Protein AF-A0A7J9Z086-F1 (afdb_monomer)

Sequence (86 aa):
MKGGIALRGRDAECAALDRLLAAARSGKSGALVVSGEPGIGKTALLEYAIDSASDLLLLRAVGVQSEIELAFAGLHQLYPLGIDAK

Secondary structure (DSSP, 8-state):
-------TT-HHHHHHHHHHHHHHHTT----------TTSSHHHHHHHHHHTTTTS--------GGGTTSTTHHHHHHGGGTS---

Mean predicted aligned error: 8.61 Å

Nearest PDB structures (foldseek):
  6vvs-assembly1_E  TM=3.040E-01  e=8.492E+00  Mycolicibacterium smegmatis MC2 155

pLDDT: mean 79.52, std 15.48, range [35.03, 94.81]

Structure (mmCIF, N/CA/C/O backbone):
data_AF-A0A7J9Z086-F1
#
_entry.id   AF-A0A7J9Z086-F1
#
loop_
_atom_site.group_PDB
_atom_site.id
_atom_site.type_symbol
_atom_site.label_atom_id
_atom_site.label_alt_id
_atom_site.label_comp_id
_atom_site.label_asym_id
_atom_site.label_entity_id
_atom_site.label_seq_id
_atom_site.pdbx_PDB_ins_code
_atom_site.Cartn_x
_atom_site.Cartn_y
_atom_site.Cartn_z
_atom_site.occupancy
_atom_site.B_iso_or_equiv
_atom_site.auth_seq_id
_atom_site.auth_comp_id
_atom_site.auth_asym_id
_atom_site.auth_atom_id
_atom_site.pdbx_PDB_model_num
ATOM 1 N N . MET A 1 1 ? -17.126 3.395 -15.988 1.00 35.03 1 MET A N 1
ATOM 2 C CA . MET A 1 1 ? -15.929 2.872 -16.684 1.00 35.03 1 MET A CA 1
ATOM 3 C C . MET A 1 1 ? -14.741 3.078 -15.749 1.00 35.03 1 MET A C 1
ATOM 5 O O . MET A 1 1 ? -14.298 4.207 -15.616 1.00 35.03 1 MET A O 1
ATOM 9 N N . LYS A 1 2 ? -14.321 2.052 -14.989 1.00 38.28 2 LYS A N 1
ATOM 10 C CA . LYS A 1 2 ? -13.195 2.161 -14.041 1.00 38.28 2 LYS A CA 1
ATOM 11 C C . LYS A 1 2 ? -11.891 1.925 -14.805 1.00 38.28 2 LYS A C 1
ATOM 13 O O . LYS A 1 2 ? -11.533 0.782 -15.063 1.00 38.28 2 LYS A O 1
ATOM 18 N N . GLY A 1 3 ? -11.234 3.004 -15.218 1.00 37.28 3 GLY A N 1
ATOM 19 C CA . GLY A 1 3 ? -9.882 2.960 -15.768 1.00 37.28 3 GLY A CA 1
ATOM 20 C C . GLY A 1 3 ? -8.864 2.843 -14.641 1.00 37.28 3 GLY A C 1
ATOM 21 O O . GLY A 1 3 ? -8.168 3.807 -14.365 1.00 37.28 3 GLY A O 1
ATOM 22 N N . GLY A 1 4 ? -8.822 1.697 -13.960 1.00 47.66 4 GLY A N 1
ATOM 23 C CA . GLY A 1 4 ? -7.682 1.374 -13.105 1.00 47.66 4 GLY A CA 1
ATOM 24 C C . GLY A 1 4 ? -6.481 1.109 -14.005 1.00 47.66 4 GLY A C 1
ATOM 25 O O . GLY A 1 4 ? -6.624 0.438 -15.031 1.00 47.66 4 GLY A O 1
ATOM 26 N N . ILE A 1 5 ? -5.323 1.666 -13.663 1.00 57.31 5 ILE A N 1
ATOM 27 C CA . ILE A 1 5 ? -4.068 1.441 -14.381 1.00 57.31 5 ILE A CA 1
ATOM 28 C C . ILE A 1 5 ? -3.830 -0.074 -14.424 1.00 57.31 5 ILE A C 1
ATOM 30 O O . ILE A 1 5 ? -3.469 -0.688 -13.424 1.00 57.31 5 ILE A O 1
ATOM 34 N N . ALA A 1 6 ? -4.083 -0.703 -15.573 1.00 59.00 6 ALA A N 1
ATOM 35 C CA . ALA A 1 6 ? -3.834 -2.124 -15.759 1.00 59.00 6 ALA A CA 1
ATOM 36 C C . ALA A 1 6 ? -2.316 -2.341 -15.807 1.00 59.00 6 ALA A C 1
ATOM 38 O O . ALA A 1 6 ? -1.683 -2.199 -16.857 1.00 59.00 6 ALA A O 1
ATOM 39 N N . LEU A 1 7 ? -1.725 -2.640 -14.649 1.00 70.25 7 LEU A N 1
ATOM 40 C CA . LEU A 1 7 ? -0.309 -2.951 -14.515 1.00 70.25 7 LEU A CA 1
ATOM 41 C C . LEU A 1 7 ? -0.021 -4.298 -15.184 1.00 70.25 7 LEU A C 1
ATOM 43 O O . LEU A 1 7 ? -0.260 -5.362 -14.622 1.00 70.25 7 LEU A O 1
ATOM 47 N N . ARG A 1 8 ? 0.486 -4.261 -16.418 1.00 71.75 8 ARG A N 1
ATOM 48 C CA . ARG A 1 8 ? 0.835 -5.480 -17.158 1.00 71.75 8 ARG A CA 1
ATOM 49 C C . ARG A 1 8 ? 2.013 -6.192 -16.488 1.00 71.75 8 ARG A C 1
ATOM 51 O O . ARG A 1 8 ? 3.065 -5.588 -16.299 1.00 71.75 8 ARG A O 1
ATOM 58 N N . GLY A 1 9 ? 1.847 -7.480 -16.187 1.00 77.38 9 GLY A N 1
ATOM 59 C CA . GLY A 1 9 ? 2.910 -8.330 -15.637 1.00 77.38 9 GLY A CA 1
ATOM 60 C C . GLY A 1 9 ? 3.198 -8.115 -14.148 1.00 77.38 9 GLY A C 1
ATOM 61 O O . GLY A 1 9 ? 4.274 -8.486 -13.692 1.00 77.38 9 GLY A O 1
ATOM 62 N N . ARG A 1 10 ? 2.264 -7.507 -13.405 1.00 80.25 10 ARG A N 1
ATOM 63 C CA . ARG A 1 10 ? 2.374 -7.254 -11.955 1.00 80.25 10 ARG A CA 1
ATOM 64 C C . ARG A 1 10 ? 1.285 -7.946 -11.141 1.00 80.25 10 ARG A C 1
ATOM 66 O O . ARG A 1 10 ? 0.945 -7.510 -10.045 1.00 80.25 10 ARG A O 1
ATOM 73 N N . ASP A 1 11 ? 0.714 -9.016 -11.684 1.00 84.06 11 ASP A N 1
ATOM 74 C CA . ASP A 1 11 ? -0.440 -9.691 -11.085 1.00 84.06 11 ASP A CA 1
ATOM 75 C C . ASP A 1 11 ? -0.121 -10.232 -9.682 1.00 84.06 11 ASP A C 1
ATOM 77 O O . ASP A 1 11 ? -0.965 -10.185 -8.789 1.00 84.06 11 ASP A O 1
ATOM 81 N N . ALA A 1 12 ? 1.114 -10.694 -9.458 1.00 87.00 12 ALA A N 1
ATOM 82 C CA . ALA A 1 12 ? 1.553 -11.199 -8.161 1.00 87.00 12 ALA A CA 1
ATOM 83 C C . ALA A 1 12 ? 1.653 -10.083 -7.106 1.00 87.00 12 ALA A C 1
ATOM 85 O O . ALA A 1 12 ? 1.229 -10.268 -5.962 1.00 87.00 12 ALA A O 1
ATOM 86 N N . GLU A 1 13 ? 2.191 -8.923 -7.483 1.00 90.38 13 GLU A N 1
ATOM 87 C CA . GLU A 1 13 ? 2.320 -7.755 -6.615 1.00 90.38 13 GLU A CA 1
ATOM 88 C C . GLU A 1 13 ? 0.960 -7.118 -6.319 1.00 90.38 13 GLU A C 1
ATOM 90 O O . GLU A 1 13 ? 0.661 -6.847 -5.154 1.00 90.38 13 GLU A O 1
ATOM 95 N N . CYS A 1 14 ? 0.104 -6.959 -7.334 1.00 89.81 14 CYS A N 1
ATOM 9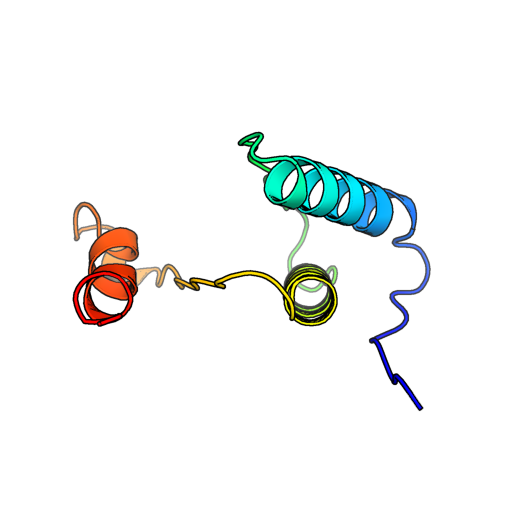6 C CA . CYS A 1 14 ? -1.278 -6.514 -7.150 1.00 89.81 14 CYS A CA 1
ATOM 97 C C . CYS A 1 14 ? -2.033 -7.466 -6.214 1.00 89.81 14 CYS A C 1
ATOM 99 O O . CYS A 1 14 ? -2.627 -7.017 -5.240 1.00 89.81 14 CYS A O 1
ATOM 101 N N . ALA A 1 15 ? -1.904 -8.786 -6.393 1.00 90.75 15 ALA A N 1
ATOM 102 C CA . ALA A 1 15 ? -2.536 -9.762 -5.506 1.00 90.75 15 ALA A CA 1
ATOM 103 C C . ALA A 1 15 ? -1.996 -9.725 -4.061 1.00 90.75 15 ALA A C 1
ATOM 105 O O . ALA A 1 15 ? -2.697 -10.105 -3.119 1.00 90.75 15 ALA A O 1
ATOM 106 N N . ALA A 1 16 ? -0.740 -9.324 -3.843 1.00 92.94 16 ALA A N 1
ATOM 107 C CA . ALA A 1 16 ? -0.211 -9.105 -2.496 1.00 92.94 16 ALA A CA 1
ATOM 108 C C . ALA A 1 16 ? -0.817 -7.847 -1.850 1.00 92.94 16 ALA A C 1
ATOM 110 O O . ALA A 1 16 ? -1.228 -7.902 -0.689 1.00 92.94 16 ALA A O 1
ATOM 111 N N . LEU A 1 17 ? -0.931 -6.753 -2.610 1.00 92.88 17 LEU A N 1
ATOM 112 C CA . LEU A 1 17 ? -1.592 -5.520 -2.175 1.00 92.88 17 LEU A CA 1
ATOM 113 C C . LEU A 1 17 ? -3.075 -5.752 -1.869 1.00 92.88 17 LEU A C 1
ATOM 115 O O . LEU A 1 17 ? -3.541 -5.391 -0.791 1.00 92.88 17 LEU A O 1
ATOM 119 N N . ASP A 1 18 ? -3.798 -6.434 -2.754 1.00 92.75 18 ASP A N 1
ATOM 120 C CA . ASP A 1 18 ? -5.226 -6.713 -2.589 1.00 92.75 18 ASP A CA 1
ATOM 121 C C . ASP A 1 18 ? -5.498 -7.541 -1.330 1.00 92.75 18 ASP A C 1
ATOM 123 O O . ASP A 1 18 ? -6.440 -7.263 -0.585 1.00 92.75 18 ASP A O 1
ATOM 127 N N . ARG A 1 19 ? -4.638 -8.529 -1.039 1.00 94.31 19 ARG A N 1
ATOM 128 C CA . ARG A 1 19 ? -4.719 -9.316 0.200 1.00 94.31 19 ARG A CA 1
ATOM 129 C C . ARG A 1 19 ? -4.501 -8.457 1.440 1.00 94.31 19 ARG A C 1
ATOM 131 O O . ARG A 1 19 ? -5.219 -8.638 2.422 1.00 94.31 19 ARG A O 1
ATOM 138 N N . LEU A 1 20 ? -3.545 -7.529 1.401 1.00 94.44 20 LEU A N 1
ATOM 139 C CA . LEU A 1 20 ? -3.307 -6.600 2.504 1.00 94.44 20 LEU A CA 1
ATOM 140 C C . LEU A 1 20 ? -4.519 -5.684 2.727 1.00 94.44 20 LEU A C 1
ATOM 142 O O . LEU A 1 20 ? -4.976 -5.539 3.859 1.00 94.44 20 LEU A O 1
ATOM 146 N N . LEU A 1 21 ? -5.083 -5.121 1.656 1.00 94.00 21 LEU A N 1
ATOM 147 C CA . LEU A 1 21 ? -6.268 -4.265 1.733 1.00 94.00 21 LEU A CA 1
ATOM 148 C C . LEU A 1 21 ? -7.500 -5.039 2.225 1.00 94.00 21 LEU A C 1
ATOM 150 O O . LEU A 1 21 ? -8.269 -4.533 3.039 1.00 94.00 21 LEU A O 1
ATOM 154 N N . ALA A 1 22 ? -7.689 -6.286 1.787 1.00 94.50 22 ALA A N 1
ATOM 155 C CA . ALA A 1 22 ? -8.752 -7.153 2.290 1.00 94.50 22 ALA A CA 1
ATOM 156 C C . ALA A 1 22 ? -8.589 -7.458 3.790 1.00 94.50 22 ALA A C 1
ATOM 158 O O . ALA A 1 22 ? -9.568 -7.429 4.537 1.00 94.50 22 ALA A O 1
ATOM 159 N N . ALA A 1 23 ? -7.358 -7.698 4.252 1.00 93.81 23 ALA A N 1
ATOM 160 C CA . ALA A 1 23 ? -7.072 -7.874 5.672 1.00 93.81 23 ALA A CA 1
ATOM 161 C C . ALA A 1 23 ? -7.413 -6.603 6.470 1.00 93.81 23 ALA A C 1
ATOM 163 O O . ALA A 1 23 ? -8.133 -6.704 7.468 1.00 93.81 23 ALA A O 1
ATOM 164 N N . ALA A 1 24 ? -7.010 -5.425 5.980 1.00 92.75 24 ALA A N 1
ATOM 165 C CA . ALA A 1 24 ? -7.331 -4.133 6.590 1.00 92.75 24 ALA A CA 1
ATOM 166 C C . ALA A 1 24 ? -8.847 -3.912 6.717 1.00 92.75 24 ALA A C 1
ATOM 168 O O . ALA A 1 24 ? -9.330 -3.574 7.797 1.00 92.75 24 ALA A O 1
ATOM 169 N N . ARG A 1 25 ? -9.618 -4.211 5.662 1.00 92.44 25 ARG A N 1
ATOM 170 C CA . ARG A 1 25 ? -11.094 -4.169 5.690 1.00 92.44 25 ARG A CA 1
ATOM 171 C C . ARG A 1 25 ? -11.700 -5.103 6.732 1.00 92.44 25 ARG A C 1
ATOM 173 O O . ARG A 1 25 ? -12.723 -4.785 7.323 1.00 92.44 25 ARG A O 1
ATOM 180 N N . SER A 1 26 ? -11.066 -6.248 6.976 1.00 94.81 26 SER A N 1
ATOM 181 C CA . SER A 1 26 ? -11.485 -7.189 8.023 1.00 94.81 26 SER A CA 1
ATOM 182 C C . SER A 1 26 ? -11.025 -6.797 9.437 1.00 94.81 26 SER A C 1
ATOM 184 O O . SER A 1 26 ? -11.169 -7.593 10.364 1.00 94.81 26 SER A O 1
ATOM 186 N N . GLY A 1 27 ? -10.444 -5.604 9.612 1.00 92.81 27 GLY A N 1
ATOM 187 C CA . GLY A 1 27 ? -9.930 -5.114 10.893 1.00 92.81 27 GLY A CA 1
ATOM 188 C C . GLY A 1 27 ? -8.580 -5.711 11.299 1.00 92.81 27 GLY A C 1
ATOM 189 O O . GLY A 1 27 ? -8.170 -5.577 12.450 1.00 92.81 27 GLY A O 1
ATOM 190 N N . LYS A 1 28 ? -7.880 -6.385 10.381 1.00 94.56 28 LYS A N 1
ATOM 191 C CA . LYS A 1 28 ? -6.550 -6.955 10.624 1.00 94.56 28 LYS A CA 1
ATOM 192 C C . LYS A 1 28 ? -5.476 -6.003 10.116 1.00 94.56 28 LYS A C 1
ATOM 194 O O . LYS A 1 28 ? -5.575 -5.486 9.009 1.00 94.56 28 LYS A O 1
ATOM 199 N N . SER A 1 29 ? -4.422 -5.811 10.899 1.00 90.44 29 SER A N 1
ATOM 200 C CA . SER A 1 29 ? -3.263 -5.024 10.483 1.00 90.44 29 SER A CA 1
A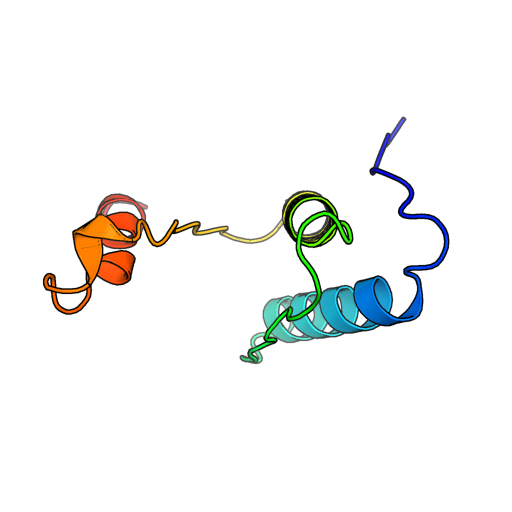TOM 201 C C . SER A 1 29 ? -2.268 -5.861 9.674 1.00 90.44 29 SER A C 1
ATOM 203 O O . SER A 1 29 ? -2.204 -7.086 9.786 1.00 90.44 29 SER A O 1
ATOM 205 N N . GLY A 1 30 ? -1.473 -5.181 8.853 1.00 92.31 30 GLY A N 1
ATOM 206 C CA . GLY A 1 30 ? -0.374 -5.774 8.104 1.00 92.31 30 GLY A CA 1
ATOM 207 C C . GLY A 1 30 ? 0.516 -4.692 7.502 1.00 92.31 30 GLY A C 1
ATOM 208 O O . GLY A 1 30 ? 0.136 -3.523 7.457 1.00 92.31 30 GLY A O 1
ATOM 209 N N . ALA A 1 31 ? 1.696 -5.084 7.031 1.00 92.19 31 ALA A N 1
ATOM 210 C CA . ALA A 1 31 ? 2.638 -4.192 6.367 1.00 92.19 31 ALA A CA 1
ATOM 211 C C . ALA A 1 31 ? 3.247 -4.888 5.147 1.00 92.19 31 ALA A C 1
ATOM 213 O O . ALA A 1 31 ? 3.476 -6.098 5.163 1.00 92.19 31 ALA A O 1
ATOM 214 N N . LEU A 1 32 ? 3.523 -4.112 4.100 1.00 91.94 32 LEU A N 1
ATOM 215 C CA . LEU A 1 32 ? 4.192 -4.574 2.889 1.00 91.94 32 LEU A CA 1
ATOM 216 C C . LEU A 1 32 ? 5.257 -3.555 2.485 1.00 91.94 32 LEU A C 1
ATOM 218 O O . LEU A 1 32 ? 5.006 -2.351 2.502 1.00 91.94 32 LEU A O 1
ATOM 222 N N . VAL A 1 33 ? 6.434 -4.044 2.101 1.00 91.12 33 VAL A N 1
ATOM 223 C CA . VAL A 1 33 ? 7.525 -3.222 1.569 1.00 91.12 33 VAL A CA 1
ATOM 224 C C . VAL A 1 33 ? 7.633 -3.473 0.071 1.00 91.12 33 VAL A C 1
ATOM 226 O O . VAL A 1 33 ? 7.795 -4.614 -0.355 1.00 91.12 33 VAL A O 1
ATOM 229 N N . VAL A 1 34 ? 7.565 -2.406 -0.725 1.00 88.25 34 VAL A N 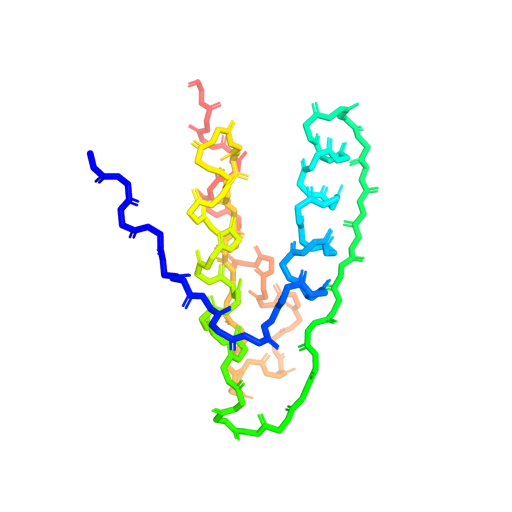1
ATOM 230 C CA . VAL A 1 34 ? 7.781 -2.463 -2.176 1.00 88.25 34 VAL A CA 1
ATOM 231 C C . VAL A 1 34 ? 9.209 -2.012 -2.472 1.00 88.25 34 VAL A C 1
ATOM 233 O O . VAL A 1 34 ? 9.524 -0.825 -2.398 1.00 88.25 34 VAL A O 1
ATOM 236 N N . SER A 1 35 ? 10.077 -2.958 -2.819 1.00 88.38 35 SER A N 1
ATOM 237 C CA . SER A 1 35 ? 11.467 -2.709 -3.211 1.00 88.38 35 SER A CA 1
ATOM 238 C C . SER A 1 35 ? 11.709 -3.124 -4.663 1.00 88.38 35 SER A C 1
ATOM 240 O O . SER A 1 35 ? 10.994 -3.947 -5.229 1.00 88.38 35 SER A O 1
ATOM 242 N N . GLY A 1 36 ? 12.695 -2.502 -5.302 1.00 86.31 36 GLY A N 1
ATOM 243 C CA . GLY A 1 36 ? 13.063 -2.799 -6.683 1.00 86.31 36 GLY A CA 1
ATOM 244 C C . GLY A 1 36 ? 13.839 -1.659 -7.321 1.00 86.31 36 GLY A C 1
ATOM 245 O O . GLY A 1 36 ? 13.969 -0.582 -6.733 1.00 86.31 36 GLY A O 1
ATOM 246 N N . GLU A 1 37 ? 14.299 -1.877 -8.545 1.00 86.31 37 GLU A N 1
ATOM 247 C CA . GLU A 1 37 ? 15.147 -0.929 -9.267 1.00 86.31 37 GLU A CA 1
ATOM 248 C C . GLU A 1 37 ? 14.460 0.423 -9.551 1.00 86.31 37 GLU A C 1
ATOM 250 O O . GLU A 1 37 ? 13.221 0.519 -9.589 1.00 86.31 37 GLU A O 1
ATOM 255 N N . PRO A 1 38 ? 15.222 1.515 -9.728 1.00 84.19 38 PRO A N 1
ATOM 256 C CA . PRO A 1 38 ? 14.684 2.777 -10.229 1.00 84.19 38 PRO A CA 1
ATOM 257 C C . PRO A 1 38 ? 13.898 2.571 -11.537 1.00 84.19 38 PRO A C 1
ATOM 259 O O . PRO A 1 38 ? 14.300 1.799 -12.400 1.00 84.19 38 PRO A O 1
ATOM 262 N N . GLY A 1 39 ? 12.742 3.226 -11.681 1.00 83.38 39 GLY A N 1
ATOM 263 C CA . GLY A 1 39 ? 11.922 3.141 -12.903 1.00 83.38 39 GLY A CA 1
ATOM 264 C C . GLY A 1 39 ? 11.094 1.859 -13.086 1.00 83.38 39 GLY A C 1
ATOM 265 O O . GLY A 1 39 ? 10.290 1.790 -14.007 1.00 83.38 39 GLY A O 1
ATOM 266 N N . ILE A 1 40 ? 11.194 0.874 -12.187 1.00 84.12 40 ILE A N 1
ATOM 267 C CA . ILE A 1 40 ? 10.514 -0.433 -12.316 1.00 84.12 40 ILE A CA 1
ATOM 268 C C . ILE A 1 40 ? 8.976 -0.388 -12.146 1.00 84.12 40 ILE A C 1
ATOM 270 O O 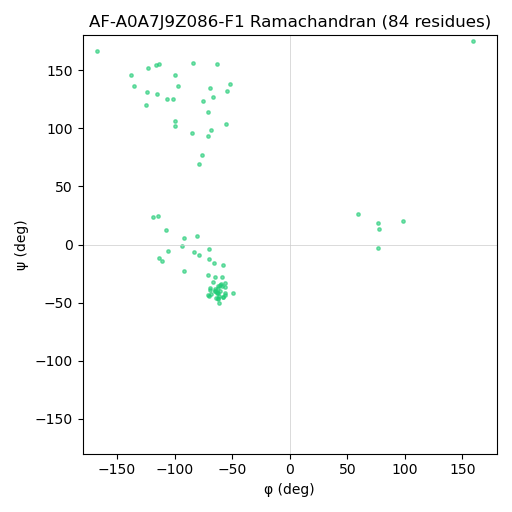. ILE A 1 40 ? 8.305 -1.411 -12.290 1.00 84.12 40 ILE A O 1
ATOM 274 N N . GLY A 1 41 ? 8.417 0.785 -11.817 1.00 85.00 41 GLY A N 1
ATOM 275 C CA . GLY A 1 41 ? 6.972 0.998 -11.653 1.00 85.00 41 GLY A CA 1
ATOM 276 C C . GLY A 1 41 ? 6.449 0.958 -10.211 1.00 85.00 41 GLY A C 1
ATOM 277 O O . GL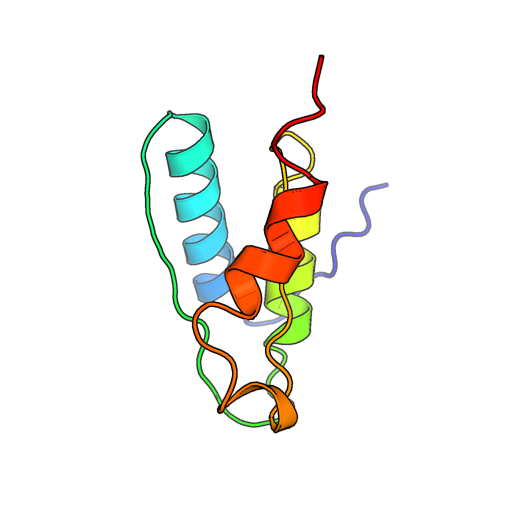Y A 1 41 ? 5.253 0.786 -10.010 1.00 85.00 41 GLY A O 1
ATOM 278 N N . LYS A 1 42 ? 7.306 1.145 -9.195 1.00 89.62 42 LYS A N 1
ATOM 279 C CA . LYS A 1 42 ? 6.887 1.160 -7.773 1.00 89.62 42 LYS A CA 1
ATOM 280 C C . LYS A 1 42 ? 5.805 2.205 -7.480 1.00 89.62 42 LYS A C 1
ATOM 282 O O . LYS A 1 42 ? 4.855 1.907 -6.769 1.00 89.62 42 LYS A O 1
ATOM 287 N N . THR A 1 43 ? 5.925 3.406 -8.051 1.00 87.31 43 THR A N 1
ATOM 288 C CA . THR A 1 43 ? 4.916 4.467 -7.890 1.00 87.31 43 THR A CA 1
ATOM 289 C C . THR A 1 43 ? 3.568 4.045 -8.465 1.00 87.31 43 THR A C 1
ATOM 291 O O . THR A 1 43 ? 2.556 4.220 -7.801 1.00 87.31 43 THR A O 1
ATOM 294 N N . ALA A 1 44 ? 3.562 3.393 -9.629 1.00 89.44 44 ALA A N 1
ATOM 295 C CA . ALA A 1 44 ? 2.333 2.917 -10.256 1.00 89.44 44 ALA A CA 1
ATOM 296 C C . ALA A 1 44 ? 1.654 1.794 -9.438 1.00 89.44 44 ALA A C 1
ATOM 298 O O . ALA A 1 44 ? 0.431 1.730 -9.377 1.00 89.44 44 ALA A O 1
ATOM 299 N N . LEU A 1 45 ? 2.429 0.946 -8.743 1.00 88.44 45 LEU A N 1
ATOM 300 C CA . LEU A 1 45 ? 1.887 -0.020 -7.772 1.00 88.44 45 LEU A CA 1
ATOM 301 C C . LEU A 1 45 ? 1.238 0.663 -6.559 1.00 88.44 45 LEU A C 1
ATOM 303 O O . LEU A 1 45 ? 0.206 0.204 -6.074 1.00 88.44 45 LEU A O 1
ATOM 307 N N . LEU A 1 46 ? 1.821 1.760 -6.068 1.00 89.50 46 LEU A N 1
ATOM 308 C CA . LEU A 1 46 ? 1.230 2.535 -4.973 1.00 89.50 46 LEU A CA 1
ATOM 309 C C . LEU A 1 46 ? -0.048 3.261 -5.415 1.00 89.50 46 LEU A C 1
ATOM 311 O O . LEU A 1 46 ? -1.013 3.286 -4.659 1.00 89.50 46 LEU A O 1
ATOM 315 N N . GLU A 1 47 ? -0.083 3.801 -6.635 1.00 89.69 47 GLU A N 1
ATOM 316 C CA . GLU A 1 47 ? -1.288 4.398 -7.230 1.00 89.69 47 GLU A CA 1
ATOM 317 C C . GLU A 1 47 ? -2.413 3.367 -7.371 1.00 89.69 47 GLU A C 1
ATOM 319 O O . GLU 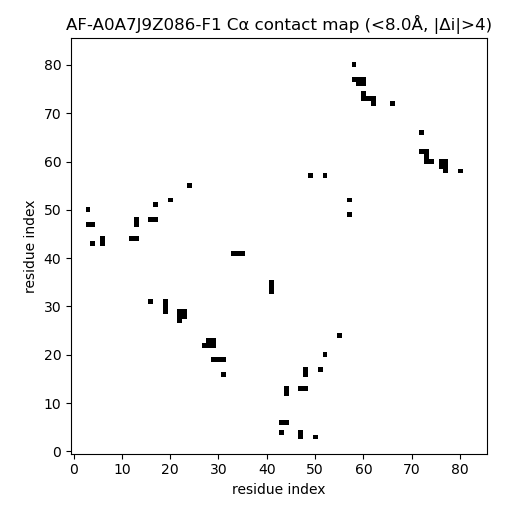A 1 47 ? -3.533 3.624 -6.939 1.00 89.69 47 GLU A O 1
ATOM 324 N N . TYR A 1 48 ? -2.100 2.158 -7.853 1.00 89.75 48 TYR A N 1
ATOM 325 C CA . TYR A 1 48 ? -3.057 1.049 -7.887 1.00 89.75 48 TYR A CA 1
ATOM 326 C C . TYR A 1 48 ? -3.639 0.738 -6.498 1.00 89.75 48 TYR A C 1
ATOM 328 O O . TYR A 1 48 ? -4.846 0.526 -6.364 1.00 89.75 48 TYR A O 1
ATOM 336 N N . ALA A 1 49 ? -2.801 0.719 -5.456 1.00 90.00 49 ALA A N 1
ATOM 337 C CA . ALA A 1 49 ? -3.257 0.464 -4.092 1.00 90.00 49 ALA A CA 1
ATOM 338 C C . ALA A 1 49 ? -4.187 1.573 -3.576 1.00 90.00 49 ALA A C 1
ATOM 340 O O . ALA A 1 49 ? -5.184 1.265 -2.927 1.00 90.00 49 ALA A O 1
ATOM 341 N N . ILE A 1 50 ? -3.884 2.839 -3.888 1.00 90.69 50 ILE A N 1
ATOM 342 C CA . ILE A 1 50 ? -4.722 3.997 -3.542 1.00 90.69 50 ILE A CA 1
ATOM 343 C C . ILE A 1 50 ? -6.094 3.875 -4.211 1.00 90.69 50 ILE A C 1
ATOM 345 O O . ILE A 1 50 ? -7.117 3.941 -3.529 1.00 90.69 50 ILE A O 1
ATOM 349 N N . ASP A 1 51 ? -6.121 3.620 -5.520 1.00 90.38 51 ASP A N 1
ATOM 350 C CA . ASP A 1 51 ? -7.362 3.462 -6.285 1.00 90.38 51 ASP A CA 1
ATOM 351 C C . ASP A 1 51 ? -8.197 2.270 -5.790 1.00 90.38 51 ASP A C 1
ATOM 353 O O . ASP A 1 51 ? -9.430 2.322 -5.751 1.00 90.38 51 ASP A O 1
ATOM 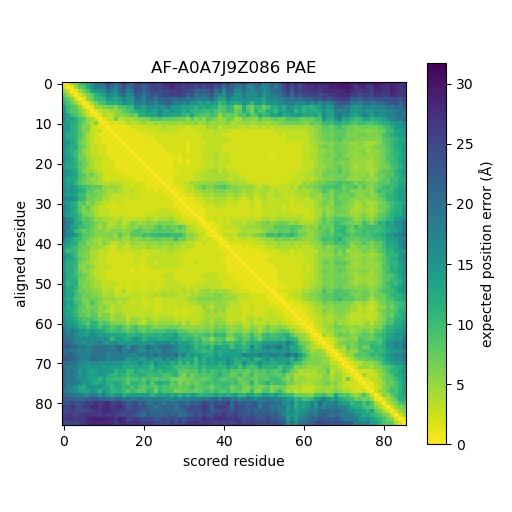357 N N . SER A 1 52 ? -7.526 1.192 -5.377 1.00 89.12 52 SER A N 1
ATOM 358 C CA . SER A 1 52 ? -8.156 -0.031 -4.869 1.00 89.12 52 SER A CA 1
ATOM 359 C C . SER A 1 52 ? -8.636 0.082 -3.421 1.00 89.12 52 SER A C 1
ATOM 361 O O . SER A 1 52 ? -9.322 -0.823 -2.949 1.00 89.12 52 SER A O 1
ATOM 363 N N . ALA A 1 53 ? -8.293 1.162 -2.716 1.00 90.62 53 ALA A N 1
ATOM 364 C CA . ALA A 1 53 ? -8.611 1.411 -1.311 1.00 90.62 53 ALA A CA 1
ATOM 365 C C . ALA A 1 53 ? -9.554 2.613 -1.117 1.00 90.62 53 ALA A C 1
ATOM 367 O O . ALA A 1 53 ? -9.565 3.215 -0.047 1.00 90.62 53 ALA A O 1
ATOM 368 N N . SER A 1 54 ? -10.359 2.965 -2.127 1.00 89.00 54 SER A N 1
ATOM 369 C CA . SER A 1 54 ? -11.271 4.123 -2.091 1.00 89.00 54 SER A CA 1
ATOM 370 C C . SER A 1 54 ? -12.298 4.107 -0.944 1.00 89.00 54 SER A C 1
ATOM 372 O O . SER A 1 54 ? -12.927 5.119 -0.661 1.00 89.00 54 SER A O 1
ATOM 374 N N . ASP A 1 55 ? -12.522 2.942 -0.339 1.00 90.56 55 ASP A N 1
ATOM 375 C CA . ASP A 1 55 ? -13.415 2.694 0.796 1.0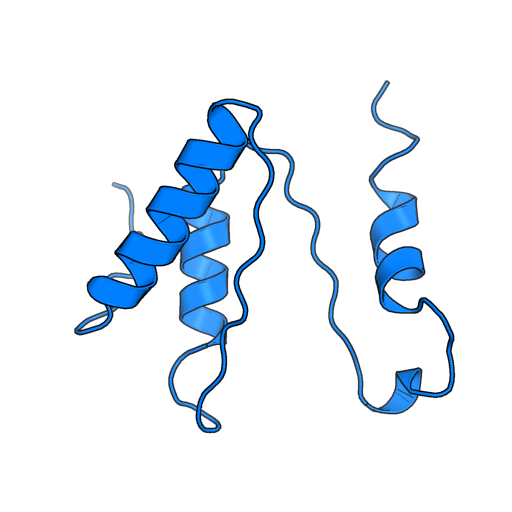0 90.56 55 ASP A CA 1
ATOM 376 C C . ASP A 1 55 ? -12.717 2.770 2.168 1.00 90.56 55 ASP A C 1
ATOM 378 O O . ASP A 1 55 ? -13.365 2.591 3.198 1.00 90.56 55 ASP A O 1
ATOM 382 N N . LEU A 1 56 ? -11.406 3.025 2.198 1.00 89.44 56 LEU A N 1
ATOM 383 C CA . LEU A 1 56 ? -10.591 3.116 3.408 1.00 89.44 56 LEU A CA 1
ATOM 384 C C . LEU A 1 56 ? -10.082 4.546 3.622 1.00 89.44 56 LEU A C 1
ATOM 386 O O . LEU A 1 56 ? -9.902 5.314 2.678 1.00 89.44 56 LEU A O 1
ATOM 390 N N . LEU A 1 57 ? -9.788 4.896 4.878 1.00 88.94 57 LEU A N 1
ATOM 391 C CA . LEU A 1 57 ? -9.052 6.123 5.174 1.00 88.94 57 LEU A CA 1
ATOM 392 C C . LEU A 1 57 ? -7.594 5.946 4.738 1.00 88.94 57 LEU A C 1
ATOM 394 O O . LEU A 1 57 ? -6.860 5.140 5.314 1.00 88.94 57 LEU A O 1
ATOM 398 N N . LEU A 1 58 ? -7.182 6.709 3.729 1.00 87.31 58 LEU A N 1
ATOM 399 C CA . LEU A 1 58 ? -5.834 6.650 3.185 1.00 87.31 58 LEU A CA 1
ATOM 400 C C . LEU A 1 58 ? -4.981 7.809 3.697 1.00 87.31 58 LEU A C 1
ATOM 402 O O . LEU A 1 58 ? -5.315 8.978 3.521 1.00 87.31 58 LEU A O 1
ATOM 406 N N . LEU A 1 59 ? -3.841 7.462 4.286 1.00 88.00 59 LEU A N 1
ATOM 407 C CA . LEU A 1 59 ? -2.826 8.398 4.749 1.00 88.00 59 LEU A CA 1
ATOM 408 C C . LEU A 1 59 ? -1.549 8.186 3.933 1.00 88.00 59 LEU A C 1
ATOM 410 O O . LEU A 1 59 ? -1.081 7.056 3.789 1.00 88.00 59 LEU A O 1
ATOM 414 N N . ARG A 1 60 ? -0.982 9.267 3.389 1.00 85.50 60 ARG A N 1
ATOM 415 C CA . ARG A 1 60 ? 0.225 9.223 2.554 1.00 85.50 60 ARG A CA 1
ATOM 416 C C . ARG A 1 60 ? 1.297 10.136 3.129 1.00 85.50 60 ARG A C 1
ATOM 418 O O . ARG A 1 60 ? 1.044 11.311 3.362 1.00 85.50 60 ARG A O 1
ATOM 425 N N . ALA A 1 61 ? 2.502 9.597 3.259 1.00 85.88 61 ALA A N 1
ATOM 426 C CA . ALA A 1 61 ? 3.714 10.348 3.550 1.00 85.88 61 ALA A CA 1
ATOM 427 C C . ALA A 1 61 ? 4.751 10.085 2.449 1.00 85.88 61 ALA A C 1
ATOM 429 O O . ALA A 1 61 ? 4.749 9.024 1.818 1.00 85.88 61 ALA A O 1
ATOM 430 N N . VAL A 1 62 ? 5.630 11.051 2.206 1.00 83.62 62 VAL A N 1
ATOM 431 C CA . VAL A 1 62 ? 6.762 10.936 1.284 1.00 83.62 62 VAL A CA 1
ATOM 432 C C . VAL A 1 62 ? 8.018 11.284 2.059 1.00 83.62 62 VAL A C 1
ATOM 434 O O . VAL A 1 62 ? 8.139 12.398 2.554 1.00 83.62 62 VAL A O 1
ATOM 437 N N . GLY A 1 63 ? 8.960 10.346 2.135 1.00 75.94 63 GLY A N 1
ATOM 438 C CA . GLY A 1 63 ? 10.289 10.658 2.646 1.00 75.94 63 GLY A CA 1
ATOM 439 C C . GLY A 1 63 ? 11.074 11.438 1.598 1.00 75.94 63 GLY A C 1
ATOM 440 O O . GLY A 1 63 ? 11.243 10.955 0.475 1.00 75.94 63 GLY A O 1
ATOM 441 N N . VAL A 1 64 ? 11.563 12.622 1.952 1.00 77.06 64 VAL A N 1
ATOM 442 C CA . VAL A 1 64 ? 12.574 13.324 1.151 1.00 77.06 64 VAL A CA 1
ATOM 443 C C . VAL A 1 64 ? 13.955 13.109 1.760 1.00 77.06 64 VAL A C 1
ATOM 445 O O . VAL A 1 64 ? 14.112 13.021 2.972 1.00 77.06 64 VAL A O 1
ATOM 448 N N . GLN A 1 65 ? 14.990 13.021 0.923 1.00 70.69 65 GLN A N 1
ATOM 449 C CA . GLN A 1 65 ? 16.352 12.736 1.396 1.00 70.69 65 GLN A CA 1
ATOM 450 C C . GLN A 1 65 ? 16.864 13.786 2.399 1.00 70.69 65 GLN A C 1
ATOM 452 O O . GLN A 1 65 ? 17.655 13.473 3.280 1.00 70.69 65 GLN A O 1
ATOM 457 N N . SER A 1 66 ? 16.376 15.022 2.301 1.00 70.62 66 SER A N 1
ATOM 458 C CA . SER A 1 66 ? 16.706 16.113 3.222 1.00 70.62 66 SER A CA 1
ATOM 459 C C . SER A 1 66 ? 16.110 15.951 4.629 1.00 70.62 66 SER A C 1
ATOM 461 O O . SER A 1 66 ? 16.521 16.669 5.532 1.00 70.62 66 SER A O 1
ATOM 463 N N . GLU A 1 67 ? 15.168 15.026 4.839 1.00 68.88 67 GLU A N 1
ATOM 464 C CA . GLU A 1 67 ? 14.497 14.785 6.129 1.00 68.88 67 GLU A CA 1
ATOM 465 C C . GLU A 1 67 ? 15.192 13.720 6.995 1.00 68.88 67 GLU A C 1
ATOM 467 O O . GLU A 1 67 ? 14.681 13.375 8.056 1.00 68.88 67 GLU A O 1
ATOM 472 N N . ILE A 1 68 ? 16.358 13.203 6.590 1.00 71.12 68 ILE A N 1
ATOM 473 C CA . ILE A 1 68 ? 17.087 12.157 7.337 1.00 71.12 68 ILE A CA 1
ATOM 474 C C . ILE A 1 68 ? 17.391 12.574 8.790 1.00 71.12 68 ILE A C 1
ATOM 476 O O . ILE A 1 68 ? 17.364 11.735 9.686 1.00 71.12 68 ILE A O 1
ATOM 480 N N . GLU A 1 69 ? 17.621 13.867 9.029 1.00 72.56 69 GLU A N 1
ATOM 481 C CA . GLU A 1 69 ? 17.927 14.431 10.354 1.00 72.56 69 GLU A CA 1
ATOM 482 C C . GLU A 1 69 ? 16.674 14.723 11.205 1.00 72.56 69 GLU A C 1
ATOM 484 O O . GLU A 1 69 ? 16.777 15.089 12.376 1.00 72.56 69 GLU A O 1
ATOM 489 N N . LEU A 1 70 ? 15.472 14.579 10.637 1.00 68.50 70 LEU A N 1
ATOM 490 C CA . LEU A 1 70 ? 14.213 14.838 11.328 1.00 68.50 70 LEU A CA 1
ATOM 491 C C . LEU A 1 70 ? 13.593 13.521 11.797 1.00 68.50 70 LEU A C 1
ATOM 493 O O . LEU A 1 70 ? 12.955 12.786 11.038 1.00 68.50 70 LEU A O 1
ATOM 497 N N . ALA A 1 71 ? 13.746 13.235 13.090 1.00 72.38 71 ALA A N 1
ATOM 498 C CA . ALA A 1 71 ? 13.078 12.104 13.718 1.00 72.38 71 ALA A CA 1
ATOM 499 C C . ALA A 1 71 ? 11.561 12.177 13.476 1.00 72.38 71 ALA A C 1
ATOM 501 O O . ALA A 1 71 ? 10.934 13.216 13.669 1.00 72.38 71 ALA A O 1
ATOM 502 N N . PHE A 1 72 ? 10.967 11.058 13.058 1.00 71.12 72 PHE A N 1
ATOM 503 C CA . PHE A 1 72 ? 9.528 10.943 12.800 1.00 71.12 72 PHE A CA 1
ATOM 504 C C . PHE A 1 72 ? 8.970 11.912 11.737 1.00 71.12 72 PHE A C 1
ATOM 506 O O . PHE A 1 72 ? 7.770 12.188 11.752 1.00 71.12 72 PHE A O 1
ATOM 513 N N . ALA A 1 73 ? 9.779 12.380 10.776 1.00 73.69 73 ALA A N 1
ATOM 514 C CA . ALA A 1 73 ? 9.320 13.260 9.690 1.00 73.69 73 ALA A CA 1
ATOM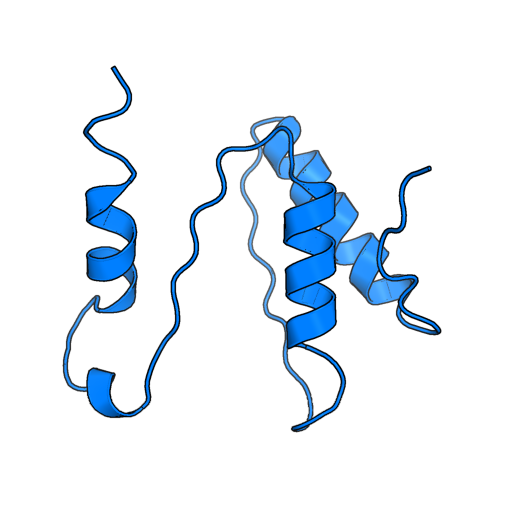 515 C C . ALA A 1 73 ? 8.051 12.744 8.978 1.00 73.69 73 ALA A C 1
ATOM 517 O O . ALA A 1 73 ? 7.102 13.494 8.757 1.00 73.69 73 ALA A O 1
ATOM 518 N N . GLY A 1 74 ? 7.972 11.433 8.720 1.00 74.00 74 GLY A N 1
ATOM 519 C CA . GLY A 1 74 ? 6.775 10.812 8.147 1.00 74.00 74 GLY A CA 1
ATOM 520 C C . GLY A 1 74 ? 5.530 10.942 9.033 1.00 74.00 74 GLY A C 1
ATOM 521 O O . GLY A 1 74 ? 4.449 11.191 8.517 1.00 74.00 74 GLY A O 1
ATOM 522 N N . LEU A 1 75 ? 5.660 10.844 10.361 1.00 75.31 75 LEU A N 1
ATOM 523 C CA . LEU A 1 75 ? 4.533 11.019 11.286 1.00 75.31 75 LEU A CA 1
ATOM 524 C C . LEU A 1 75 ? 4.056 12.475 11.318 1.00 75.31 75 LEU A C 1
ATOM 526 O O . LEU A 1 75 ? 2.852 12.718 11.354 1.00 75.31 75 LEU A O 1
ATOM 530 N N . HIS A 1 76 ? 4.982 13.434 11.241 1.00 76.88 76 HIS A N 1
ATOM 531 C CA . HIS A 1 76 ? 4.643 14.853 11.123 1.00 76.88 76 HIS A CA 1
ATOM 532 C C . HIS A 1 76 ? 3.789 15.149 9.884 1.00 76.88 76 HIS A C 1
ATOM 534 O O . HIS A 1 76 ? 2.879 15.970 9.965 1.00 76.88 76 HIS A O 1
ATOM 540 N N . GLN A 1 77 ? 4.020 14.451 8.767 1.00 74.94 77 GLN A N 1
ATOM 541 C CA . GLN A 1 77 ? 3.192 14.589 7.563 1.00 74.94 77 GLN A CA 1
ATOM 542 C C . GLN A 1 77 ? 1.784 13.987 7.729 1.00 74.94 77 GLN A C 1
ATOM 544 O O . GLN A 1 77 ? 0.850 14.426 7.061 1.00 74.94 77 GLN A O 1
ATOM 549 N N . LEU A 1 78 ? 1.610 13.003 8.618 1.00 79.12 78 LEU A N 1
ATOM 550 C CA . LEU A 1 78 ? 0.329 12.321 8.841 1.00 79.12 78 LEU A CA 1
ATOM 551 C C . LEU A 1 78 ? -0.526 12.958 9.946 1.00 79.12 78 LEU A C 1
ATOM 553 O O . LEU A 1 78 ? -1.746 12.798 9.946 1.00 79.12 78 LEU A O 1
ATOM 557 N N . TYR A 1 79 ? 0.096 13.694 10.869 1.00 72.06 79 TYR A N 1
ATOM 558 C CA . TYR A 1 79 ? -0.572 14.326 12.011 1.00 72.06 79 TYR A CA 1
ATOM 559 C C . TYR A 1 79 ? -1.740 15.271 11.650 1.00 72.06 79 TYR A C 1
ATOM 561 O O . TYR A 1 79 ? -2.743 15.247 12.364 1.00 72.06 79 TYR A O 1
ATOM 569 N N . PRO A 1 80 ? -1.698 16.051 10.547 1.00 63.84 80 PRO A N 1
ATOM 570 C CA . PRO A 1 80 ? -2.802 16.944 10.189 1.00 63.84 80 PRO A CA 1
ATOM 571 C C . PRO A 1 80 ? -4.113 16.232 9.813 1.00 63.84 80 PRO A C 1
ATOM 573 O O . PRO A 1 80 ? -5.148 16.881 9.745 1.00 63.84 80 PRO A O 1
ATOM 576 N N . LEU A 1 81 ? -4.091 14.923 9.528 1.00 57.09 81 LEU A N 1
ATOM 577 C CA . LEU A 1 81 ? -5.219 14.205 8.912 1.00 57.09 81 LEU A CA 1
ATOM 578 C C . LEU A 1 81 ? -6.001 13.290 9.871 1.00 57.09 81 LEU A C 1
ATOM 580 O O . LEU A 1 81 ? -7.012 12.724 9.466 1.00 57.09 81 LEU A O 1
ATOM 584 N N . GLY A 1 82 ? -5.545 13.121 11.118 1.00 53.25 82 GLY A N 1
ATOM 585 C CA . GLY A 1 82 ? -6.087 12.112 12.041 1.00 53.25 82 GLY A CA 1
ATOM 586 C C . GLY A 1 82 ? -6.827 12.629 13.277 1.00 53.25 82 GLY A C 1
ATOM 587 O O . GLY A 1 82 ? -7.447 11.820 13.961 1.00 53.25 82 GLY A O 1
ATOM 588 N N . ILE A 1 83 ? -6.763 13.927 13.595 1.00 52.62 83 ILE A N 1
ATOM 589 C CA . ILE A 1 83 ? -7.322 14.459 14.859 1.00 52.62 83 ILE A CA 1
ATOM 590 C C . ILE A 1 83 ? -8.563 15.351 14.651 1.00 52.62 83 ILE A C 1
ATOM 592 O O . ILE A 1 83 ? -9.338 15.522 15.586 1.00 52.62 83 ILE A O 1
ATOM 596 N N . ASP A 1 84 ? -8.843 15.795 13.420 1.00 46.84 84 ASP A N 1
ATOM 597 C CA . ASP A 1 84 ? -10.000 16.657 13.108 1.00 46.84 84 ASP A CA 1
ATOM 598 C C . ASP A 1 84 ? -11.145 15.951 12.350 1.00 46.84 84 ASP A C 1
ATOM 600 O O . ASP A 1 84 ? -12.080 16.601 11.879 1.00 46.84 84 ASP A O 1
ATOM 604 N N . ALA A 1 85 ? -11.128 14.618 12.256 1.00 42.44 85 ALA A N 1
ATOM 605 C CA . ALA A 1 85 ? -12.279 13.853 11.770 1.00 42.44 85 ALA A CA 1
ATOM 606 C C . ALA A 1 85 ? -13.358 13.772 12.868 1.00 42.44 85 ALA A C 1
ATOM 608 O O . ALA A 1 85 ? -13.469 12.773 13.579 1.00 42.44 85 ALA A O 1
ATOM 609 N N . LYS A 1 86 ? -14.099 14.870 13.043 1.00 38.19 86 LYS A N 1
ATOM 610 C CA . LYS A 1 86 ? -15.333 14.922 13.834 1.00 38.19 86 LYS A CA 1
ATOM 611 C C . LYS A 1 86 ? -16.509 14.325 13.066 1.00 38.19 86 LYS A C 1
ATOM 613 O O . LYS A 1 86 ? -16.611 14.598 11.850 1.00 38.19 86 LYS A O 1
#

Foldseek 3Di:
DDPQPPPPPCVVVLVVLLVQLVCVVVVHHDDDDDDDDPPPCSVSSVVNSCSSNVVDDDFDFDDDPVCPVPPPNRVVSRVVPPPPPD

Solvent-accessible surface area (backbone atoms only — not comparable to full-atom values): 5913 Å² total; per-residue (Å²): 136,85,83,66,82,79,64,83,94,36,64,71,59,51,53,52,50,52,52,49,52,54,35,44,75,72,74,39,86,83,86,85,86,92,80,78,64,90,90,76,48,68,65,58,54,52,50,48,50,54,69,75,37,76,90,51,94,82,84,76,67,77,89,53,85,88,44,77,86,43,84,62,50,55,55,65,61,47,56,82,73,72,78,75,82,122

Radius of gyration: 14.89 Å; Cα contacts (8 Å, |Δi|>4): 41; chains: 1; bounding box: 34×28×32 Å